Protein AF-A0A967I7D6-F1 (afdb_monomer_lite)

pLDDT: mean 92.58, std 4.47, range [67.94, 98.31]

Foldseek 3Di:
DADDPVNVVVVVVVVVVDDDDDDDDDDDPDDPPVVPPVVVVVVCVPPPDDDHQDADPPDDPVVSVVCSVCVDVVPVCLPPPDADPVRD

Sequence (88 aa):
TRMTRQDLVDLKAYLDTVAPIRQKVRDHDMRFPYNLRIMLGPWKWLFFKRGTFKSTPGKSAAWNRGAYIVTGPAHCGECHTARNFFGA

Secondary structure (DSSP, 8-state):
-B--HHHHHHHHHHHHTSPP---PPPP--PPTTTT-GGGHHHHHHHH----B--PPTTS-HHHHHHHHHHHTTT-THHHHS---TT--

Radius of gyration: 17.05 Å; chains: 1; bounding box: 45×27×38 Å

Structure (mmCIF, N/CA/C/O backbone):
data_AF-A0A967I7D6-F1
#
_entry.id   AF-A0A967I7D6-F1
#
loop_
_atom_site.group_PDB
_atom_site.id
_atom_site.type_symbol
_atom_site.label_atom_id
_atom_site.label_alt_id
_atom_site.label_comp_id
_atom_site.label_asym_id
_atom_site.label_entity_id
_atom_site.label_seq_id
_atom_site.pdbx_PDB_ins_code
_atom_site.Cartn_x
_atom_site.Cartn_y
_atom_site.Cartn_z
_atom_site.occupancy
_atom_site.B_iso_or_equiv
_atom_site.auth_seq_id
_atom_site.auth_comp_id
_atom_site.auth_asym_id
_atom_site.auth_atom_id
_atom_site.pdbx_PDB_model_num
ATOM 1 N N . THR A 1 1 ? -2.391 -3.672 5.473 1.00 67.94 1 THR A N 1
ATOM 2 C CA . THR A 1 1 ? -2.657 -2.895 4.243 1.00 67.94 1 THR A CA 1
ATOM 3 C C . THR A 1 1 ? -4.109 -3.028 3.793 1.00 67.94 1 THR A C 1
ATOM 5 O O . THR A 1 1 ? -4.376 -3.124 2.608 1.00 67.94 1 THR A O 1
ATOM 8 N N . ARG A 1 2 ? -5.052 -2.960 4.747 1.00 89.94 2 ARG A N 1
ATOM 9 C CA . ARG A 1 2 ? -6.501 -2.716 4.611 1.00 89.94 2 ARG A CA 1
ATOM 10 C C . ARG A 1 2 ? -7.342 -3.697 3.781 1.00 89.94 2 ARG A C 1
ATOM 12 O O . ARG A 1 2 ? -8.405 -4.056 4.272 1.00 89.94 2 ARG A O 1
ATOM 19 N N . MET A 1 3 ? -6.905 -4.146 2.610 1.00 92.81 3 MET A N 1
ATOM 20 C CA . MET A 1 3 ? -7.666 -5.070 1.763 1.00 92.81 3 MET A CA 1
ATOM 21 C C . MET A 1 3 ? -7.854 -6.432 2.423 1.00 92.81 3 MET A C 1
ATOM 23 O O . MET A 1 3 ? -6.957 -6.922 3.120 1.00 92.81 3 MET A O 1
ATOM 27 N N . THR A 1 4 ? -9.025 -7.036 2.218 1.00 92.56 4 THR A N 1
ATOM 28 C CA . THR A 1 4 ? -9.262 -8.419 2.632 1.00 92.56 4 THR A CA 1
ATOM 29 C C . THR A 1 4 ? -8.519 -9.376 1.701 1.00 92.56 4 THR A C 1
ATOM 31 O O . THR A 1 4 ? -8.086 -9.007 0.610 1.00 92.56 4 THR A O 1
ATOM 34 N N . ARG A 1 5 ? -8.353 -10.636 2.121 1.00 93.06 5 ARG A N 1
ATOM 35 C CA . ARG A 1 5 ? -7.751 -11.652 1.247 1.00 93.06 5 ARG A CA 1
ATOM 36 C C . ARG A 1 5 ? -8.593 -11.882 -0.010 1.00 93.06 5 ARG A C 1
ATOM 38 O O . ARG A 1 5 ? -8.010 -12.080 -1.068 1.00 93.06 5 ARG A O 1
ATOM 45 N N . GLN A 1 6 ? -9.919 -11.840 0.116 1.00 95.25 6 GLN A N 1
ATOM 46 C CA . GLN A 1 6 ? -10.823 -12.035 -1.014 1.00 95.25 6 GLN A CA 1
ATOM 47 C C . GLN A 1 6 ? -10.651 -10.920 -2.047 1.00 95.25 6 GLN A C 1
ATOM 49 O O . GLN A 1 6 ? -10.419 -11.225 -3.209 1.00 95.25 6 GLN A O 1
ATOM 54 N N . ASP A 1 7 ? -10.594 -9.657 -1.611 1.00 94.25 7 ASP A N 1
ATOM 55 C CA . ASP A 1 7 ? -10.370 -8.526 -2.525 1.00 94.25 7 ASP A CA 1
ATOM 56 C C . ASP A 1 7 ? -9.069 -8.675 -3.334 1.00 94.25 7 ASP A C 1
ATOM 58 O O . ASP A 1 7 ? -9.004 -8.279 -4.494 1.00 94.25 7 ASP A O 1
ATOM 62 N N . LEU A 1 8 ? -8.017 -9.245 -2.733 1.00 93.81 8 LEU A N 1
ATOM 63 C CA . LEU A 1 8 ? -6.749 -9.498 -3.427 1.00 93.81 8 LEU A CA 1
ATOM 64 C C . LEU A 1 8 ? -6.859 -10.629 -4.455 1.00 93.81 8 LEU A C 1
ATOM 66 O O . LEU A 1 8 ? -6.241 -10.544 -5.515 1.00 93.81 8 LEU A O 1
ATOM 70 N N . VAL A 1 9 ? -7.616 -11.684 -4.142 1.00 97.06 9 VAL A N 1
ATOM 71 C CA . VAL A 1 9 ? -7.874 -12.796 -5.069 1.00 97.06 9 VAL A CA 1
ATOM 72 C C . VAL A 1 9 ? -8.705 -12.307 -6.251 1.00 97.06 9 VAL A C 1
ATOM 74 O O . VAL A 1 9 ? -8.330 -12.565 -7.391 1.00 97.06 9 VAL A O 1
ATOM 77 N N . ASP A 1 10 ? -9.762 -11.540 -5.990 1.00 97.00 10 ASP A N 1
ATOM 78 C CA . ASP A 1 10 ? -10.642 -10.994 -7.025 1.00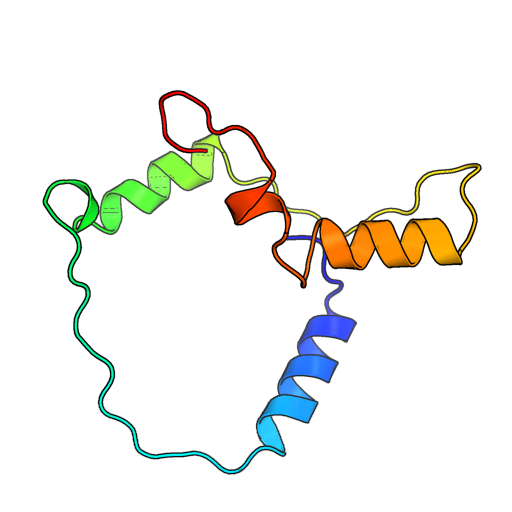 97.00 10 ASP A CA 1
ATOM 79 C C . ASP A 1 10 ? -9.893 -9.999 -7.920 1.00 97.00 10 ASP A C 1
ATOM 81 O O . ASP A 1 10 ? -9.987 -10.067 -9.145 1.00 97.00 10 ASP A O 1
ATOM 85 N N . LEU A 1 11 ? -9.072 -9.122 -7.325 1.00 94.69 11 LEU A N 1
ATOM 86 C CA . LEU A 1 11 ? -8.214 -8.211 -8.081 1.00 94.69 11 LEU A CA 1
ATOM 87 C C . LEU A 1 11 ? -7.230 -8.977 -8.970 1.00 94.69 11 LEU A C 1
ATOM 89 O O . LEU A 1 11 ? -7.048 -8.617 -10.129 1.00 94.69 11 LEU A O 1
ATOM 93 N N . LYS A 1 12 ? -6.597 -10.035 -8.450 1.00 96.00 12 LYS A N 1
ATOM 94 C CA . LYS A 1 12 ? -5.679 -10.863 -9.240 1.00 96.00 12 LYS A CA 1
ATOM 95 C C . LYS A 1 12 ? -6.405 -11.560 -10.389 1.00 96.00 12 LYS A C 1
ATOM 97 O O . LYS A 1 12 ? -5.903 -11.520 -11.506 1.00 96.00 12 LYS A O 1
ATOM 102 N N . ALA A 1 13 ? -7.574 -12.140 -10.125 1.00 98.06 13 ALA A N 1
ATOM 103 C CA . ALA A 1 13 ? -8.390 -12.784 -11.146 1.00 98.06 13 ALA A CA 1
ATOM 104 C C . ALA A 1 13 ? -8.772 -11.796 -12.256 1.00 98.06 13 ALA A C 1
ATOM 106 O O . ALA A 1 13 ? -8.643 -12.123 -13.429 1.00 98.06 13 ALA A O 1
ATOM 107 N N . TYR A 1 14 ? -9.161 -10.568 -11.898 1.00 97.00 14 TYR A N 1
ATOM 108 C CA . TYR A 1 14 ? -9.406 -9.507 -12.873 1.00 97.00 14 TYR A CA 1
ATOM 109 C C . TYR A 1 14 ? -8.145 -9.148 -13.671 1.00 97.00 14 TYR A C 1
ATOM 111 O O . TYR A 1 14 ? -8.199 -9.089 -14.897 1.00 97.00 14 TYR A O 1
ATOM 119 N N . LEU A 1 15 ? -7.000 -8.939 -13.011 1.00 96.19 15 LEU A N 1
ATOM 120 C CA . LEU A 1 15 ? -5.745 -8.594 -13.692 1.00 96.19 15 LEU A CA 1
ATOM 121 C C . LEU A 1 15 ? -5.287 -9.683 -14.670 1.00 96.19 15 LEU A C 1
ATOM 123 O O . LEU A 1 15 ? -4.715 -9.352 -15.702 1.00 96.19 15 LEU A O 1
ATOM 127 N N . ASP A 1 16 ? -5.588 -10.952 -14.393 1.00 96.94 16 ASP A N 1
ATOM 128 C CA . ASP A 1 16 ? -5.306 -12.067 -15.305 1.00 96.94 16 ASP A CA 1
ATOM 129 C C . ASP A 1 16 ? -6.156 -12.043 -16.584 1.00 96.94 16 ASP A C 1
ATOM 131 O O . ASP A 1 16 ? -5.787 -12.668 -17.576 1.00 96.94 16 ASP A O 1
ATOM 135 N N . THR A 1 17 ? -7.268 -11.298 -16.597 1.00 97.75 17 THR A N 1
ATOM 136 C CA . THR A 1 17 ? -8.065 -11.073 -17.816 1.00 97.75 17 THR A CA 1
ATOM 137 C C . THR A 1 17 ? -7.487 -9.980 -18.717 1.00 97.75 17 THR A C 1
ATOM 139 O O . THR A 1 17 ? -7.876 -9.868 -19.880 1.00 97.75 17 THR A O 1
ATOM 142 N N . VAL A 1 18 ? -6.559 -9.164 -18.205 1.00 96.50 18 VAL A N 1
ATOM 143 C CA . VAL A 1 18 ? -5.975 -8.042 -18.945 1.00 96.50 18 VAL A CA 1
ATOM 144 C C . VAL A 1 18 ? -4.843 -8.547 -19.839 1.00 96.50 18 VAL A C 1
ATOM 146 O O . VAL A 1 18 ? -3.921 -9.218 -19.378 1.00 96.50 18 VAL A O 1
ATOM 149 N N . ALA A 1 19 ? -4.883 -8.192 -21.127 1.00 96.00 19 ALA A N 1
ATOM 150 C CA . ALA A 1 19 ? -3.841 -8.578 -22.074 1.00 96.00 19 ALA A CA 1
ATOM 151 C C . ALA A 1 19 ? -2.472 -7.996 -21.657 1.00 96.00 19 ALA A C 1
ATOM 153 O O . ALA A 1 19 ? -2.362 -6.787 -21.422 1.00 96.00 19 ALA A O 1
ATOM 154 N N . PRO A 1 20 ? -1.411 -8.819 -21.579 1.00 92.75 20 PRO A N 1
ATOM 155 C CA . PRO A 1 20 ? -0.096 -8.341 -21.183 1.00 92.75 20 PRO A CA 1
ATOM 156 C C . PRO A 1 20 ? 0.517 -7.468 -22.280 1.00 92.75 20 PRO A C 1
ATOM 158 O O . PRO A 1 20 ? 0.470 -7.802 -23.464 1.00 92.75 20 PRO A O 1
ATOM 161 N N . ILE A 1 21 ? 1.170 -6.379 -21.877 1.00 93.31 21 ILE A N 1
ATOM 162 C CA . ILE A 1 21 ? 1.977 -5.545 -22.772 1.00 93.31 21 ILE A CA 1
ATOM 163 C C . ILE A 1 21 ? 3.463 -5.781 -22.511 1.00 93.31 21 ILE A C 1
ATOM 165 O O . ILE A 1 21 ? 3.905 -5.902 -21.366 1.00 93.31 21 ILE A O 1
ATOM 169 N N . ARG A 1 22 ? 4.266 -5.832 -23.577 1.00 90.75 22 ARG A N 1
ATOM 170 C CA . ARG A 1 22 ? 5.723 -5.935 -23.453 1.00 90.75 22 ARG A CA 1
ATOM 171 C C . ARG A 1 22 ? 6.318 -4.535 -23.344 1.00 90.75 22 ARG A C 1
ATOM 173 O O . ARG A 1 22 ? 6.467 -3.843 -24.344 1.00 90.75 22 ARG A O 1
ATOM 180 N N . GLN A 1 23 ? 6.691 -4.140 -22.132 1.00 90.69 23 GLN A N 1
ATOM 181 C CA . GLN A 1 23 ? 7.336 -2.859 -21.853 1.00 90.69 23 GLN A CA 1
ATOM 182 C C . GLN A 1 23 ? 8.642 -3.079 -21.088 1.00 90.69 23 GLN A C 1
ATOM 184 O O . GLN A 1 23 ? 8.702 -3.884 -20.158 1.00 90.69 23 GLN A O 1
ATOM 189 N N . LYS A 1 24 ? 9.704 -2.358 -21.467 1.00 90.12 24 LYS A N 1
ATOM 190 C CA . LYS A 1 24 ? 10.949 -2.349 -20.692 1.00 90.12 24 LYS A CA 1
ATOM 191 C C . LYS A 1 24 ? 10.708 -1.580 -19.391 1.00 90.12 24 LYS A C 1
ATOM 193 O O . LYS A 1 24 ? 10.410 -0.388 -19.429 1.00 90.12 24 LYS A O 1
ATOM 198 N N . VAL A 1 25 ? 10.842 -2.257 -18.253 1.00 87.56 25 VAL A N 1
ATOM 199 C CA . VAL A 1 25 ? 10.814 -1.612 -16.934 1.00 87.56 25 VAL A CA 1
ATOM 200 C C . VAL A 1 25 ? 12.101 -0.805 -16.775 1.00 87.56 25 VAL A C 1
ATOM 202 O O . VAL A 1 25 ? 13.189 -1.320 -17.032 1.00 87.56 25 VAL A O 1
ATOM 205 N N . ARG A 1 26 ? 11.979 0.475 -16.410 1.00 86.94 26 ARG A N 1
ATOM 206 C CA . ARG A 1 26 ? 13.138 1.332 -16.138 1.00 86.94 26 ARG A CA 1
ATOM 207 C C . ARG A 1 26 ? 13.794 0.900 -14.829 1.00 86.94 26 ARG A C 1
ATOM 209 O O . ARG A 1 26 ? 13.091 0.548 -13.883 1.00 86.94 26 ARG A O 1
ATOM 216 N N . ASP A 1 27 ? 15.118 0.974 -14.769 1.00 83.25 27 ASP A N 1
ATOM 217 C CA . ASP A 1 27 ? 15.841 0.742 -13.522 1.00 83.25 27 ASP A CA 1
ATOM 218 C C . ASP A 1 27 ? 15.448 1.772 -12.449 1.00 83.25 27 ASP A C 1
ATOM 220 O O . ASP A 1 27 ? 14.968 2.874 -12.743 1.00 83.25 27 ASP A O 1
ATOM 224 N N . HIS A 1 28 ? 15.639 1.396 -11.182 1.00 80.31 28 HIS A N 1
ATOM 225 C CA . HIS A 1 28 ? 15.365 2.278 -10.051 1.00 80.31 28 HIS A CA 1
ATOM 226 C C . HIS A 1 28 ? 16.342 3.460 -10.052 1.00 80.31 28 HIS A C 1
ATOM 228 O O . HIS A 1 28 ? 17.532 3.287 -9.810 1.00 80.31 28 HIS A O 1
ATOM 234 N N . ASP A 1 29 ? 15.820 4.669 -10.241 1.00 86.06 29 ASP A N 1
ATOM 235 C CA . ASP A 1 29 ? 16.598 5.916 -10.307 1.00 86.06 29 ASP A CA 1
ATOM 236 C C . ASP A 1 29 ? 16.698 6.607 -8.931 1.00 86.06 29 ASP A C 1
ATOM 238 O O . ASP A 1 29 ? 16.546 7.819 -8.782 1.00 86.06 29 ASP A O 1
ATOM 242 N N . MET A 1 30 ? 16.844 5.807 -7.872 1.00 88.25 30 MET A N 1
ATOM 243 C CA . MET A 1 30 ? 16.903 6.322 -6.504 1.00 88.25 30 MET A CA 1
ATOM 244 C C . MET A 1 30 ? 18.333 6.730 -6.159 1.00 88.25 30 MET A C 1
ATOM 246 O O . MET A 1 30 ? 19.281 5.979 -6.380 1.00 88.25 30 MET A O 1
ATOM 250 N N . ARG A 1 31 ? 18.498 7.917 -5.572 1.00 90.31 31 ARG A N 1
ATOM 251 C CA . ARG A 1 31 ? 19.807 8.398 -5.113 1.00 90.31 31 ARG A CA 1
ATOM 252 C C . ARG A 1 31 ? 20.193 7.710 -3.807 1.00 90.31 31 ARG A C 1
ATOM 254 O O . ARG A 1 31 ? 19.329 7.358 -3.005 1.00 90.31 31 ARG A O 1
ATOM 261 N N . PHE A 1 32 ? 21.492 7.557 -3.573 1.00 88.56 32 PHE A N 1
ATOM 262 C CA . PHE A 1 32 ? 21.999 7.116 -2.275 1.00 88.56 32 PHE A CA 1
ATOM 263 C C . PHE A 1 32 ? 21.520 8.058 -1.148 1.00 88.56 32 PHE A C 1
ATOM 265 O O . PHE A 1 32 ? 21.526 9.275 -1.356 1.00 88.56 32 PHE A O 1
ATOM 272 N N . PRO A 1 33 ? 21.112 7.532 0.027 1.00 87.81 33 PRO A N 1
ATOM 273 C CA . PRO A 1 33 ? 21.112 6.114 0.427 1.00 87.81 33 PRO A CA 1
ATOM 274 C C . PRO A 1 33 ? 19.825 5.333 0.091 1.00 87.81 33 PRO A C 1
ATOM 276 O O . PRO A 1 33 ? 19.720 4.152 0.415 1.00 87.81 33 PRO A O 1
ATOM 279 N N . TYR A 1 34 ? 18.840 5.951 -0.565 1.00 86.31 34 TYR A N 1
ATOM 280 C CA . TYR A 1 34 ? 17.520 5.357 -0.827 1.00 86.31 34 TYR A CA 1
ATOM 281 C C . TYR A 1 34 ? 17.536 4.194 -1.834 1.00 86.31 34 TYR A C 1
ATOM 283 O O . TYR A 1 34 ? 16.591 3.409 -1.890 1.00 86.31 34 TYR A O 1
ATOM 291 N N . ASN A 1 35 ? 18.616 4.034 -2.605 1.00 89.06 35 ASN A N 1
ATOM 292 C CA . ASN A 1 35 ? 18.827 2.863 -3.461 1.00 89.06 35 ASN A CA 1
ATOM 293 C C . ASN A 1 35 ? 19.138 1.573 -2.679 1.00 89.06 35 ASN A C 1
ATOM 295 O O . ASN A 1 35 ? 19.011 0.476 -3.228 1.00 89.06 35 ASN A O 1
ATOM 299 N N . LEU A 1 36 ? 19.523 1.667 -1.402 1.00 91.25 36 LEU A N 1
ATOM 300 C CA . LEU A 1 36 ? 19.846 0.510 -0.569 1.00 91.25 36 LEU A CA 1
ATOM 301 C C . LEU A 1 36 ? 18.576 -0.165 -0.045 1.00 91.25 36 LEU A C 1
ATOM 303 O O . LEU A 1 36 ? 18.104 0.103 1.060 1.00 91.25 36 LEU A O 1
ATOM 307 N N . ARG A 1 37 ? 18.047 -1.122 -0.816 1.00 90.44 37 ARG A N 1
ATOM 308 C CA . ARG A 1 37 ? 16.818 -1.867 -0.475 1.00 90.44 37 ARG A CA 1
ATOM 309 C C . ARG A 1 37 ? 16.853 -2.526 0.911 1.00 90.44 37 ARG A C 1
ATOM 311 O O . ARG A 1 37 ? 15.800 -2.692 1.523 1.00 90.44 37 ARG A O 1
ATOM 318 N N . ILE A 1 38 ? 18.037 -2.868 1.423 1.00 93.62 38 ILE A N 1
ATOM 319 C CA . ILE A 1 38 ? 18.225 -3.445 2.765 1.00 93.62 38 ILE A CA 1
ATOM 320 C C . ILE A 1 38 ? 17.694 -2.535 3.886 1.00 93.62 38 ILE A C 1
ATOM 322 O O . ILE A 1 38 ? 17.210 -3.034 4.900 1.00 93.62 38 ILE A O 1
ATOM 326 N N . MET A 1 39 ? 17.685 -1.214 3.677 1.00 91.50 39 MET A N 1
ATOM 327 C CA . MET A 1 39 ? 17.179 -0.238 4.647 1.00 91.50 39 MET A CA 1
ATOM 328 C C . MET A 1 39 ? 15.653 -0.306 4.817 1.00 91.50 39 MET A C 1
ATOM 330 O O . MET A 1 39 ? 15.126 0.092 5.855 1.00 91.50 39 MET A O 1
ATOM 334 N N . LEU A 1 40 ? 14.925 -0.879 3.848 1.00 91.75 40 LEU A N 1
ATOM 335 C CA . LEU A 1 40 ? 13.473 -1.053 3.954 1.00 91.75 40 LEU A CA 1
ATOM 336 C C . LEU A 1 40 ? 13.068 -2.055 5.041 1.00 91.75 40 LEU A C 1
ATOM 338 O O . LEU A 1 40 ? 11.935 -1.995 5.513 1.00 91.75 40 LEU A O 1
ATOM 342 N N . GLY A 1 41 ? 13.939 -2.997 5.416 1.00 94.62 41 GLY A N 1
ATOM 343 C CA . GLY A 1 41 ? 13.648 -3.981 6.464 1.00 94.62 41 GLY A CA 1
ATOM 344 C C . GLY A 1 41 ? 13.412 -3.310 7.823 1.00 94.62 41 GLY A C 1
ATOM 345 O O . GLY A 1 41 ? 12.286 -3.364 8.325 1.00 94.62 41 GLY A O 1
ATOM 346 N N . PRO A 1 42 ? 14.425 -2.621 8.383 1.00 94.81 42 PRO A N 1
ATOM 347 C CA . PRO A 1 42 ? 14.289 -1.859 9.625 1.00 94.81 42 PRO A CA 1
ATOM 348 C C . PRO A 1 42 ? 13.167 -0.814 9.576 1.00 94.81 42 PRO A C 1
ATOM 350 O O . PRO A 1 42 ? 12.393 -0.694 10.522 1.00 94.81 42 PRO A O 1
ATOM 353 N N . TRP A 1 43 ? 13.014 -0.109 8.450 1.00 94.31 43 TRP A N 1
ATOM 354 C CA . TRP A 1 43 ? 11.948 0.883 8.289 1.00 94.31 43 TRP A CA 1
ATOM 355 C C . TRP A 1 43 ? 10.548 0.257 8.391 1.00 94.31 43 TRP A C 1
ATOM 357 O O . TRP A 1 43 ? 9.693 0.757 9.121 1.00 94.31 43 TRP A O 1
ATOM 367 N N . LYS A 1 44 ? 10.308 -0.889 7.734 1.00 94.44 44 LYS A N 1
ATOM 368 C CA . LYS A 1 44 ? 9.039 -1.621 7.884 1.00 94.44 44 LYS A CA 1
ATOM 369 C C . LYS A 1 44 ? 8.850 -2.116 9.311 1.00 94.44 44 LYS A C 1
ATOM 371 O O . LYS A 1 44 ? 7.736 -2.052 9.808 1.00 94.44 44 LYS A O 1
ATOM 376 N N . TRP A 1 45 ? 9.902 -2.597 9.966 1.00 95.31 45 TRP A N 1
ATOM 377 C CA . TRP A 1 45 ? 9.797 -3.057 11.350 1.00 95.31 45 TRP A CA 1
ATOM 378 C C . TRP A 1 45 ? 9.296 -1.947 12.290 1.00 95.31 45 TRP A C 1
ATOM 380 O O . TRP A 1 45 ? 8.451 -2.213 13.140 1.00 95.31 45 TRP A O 1
ATOM 390 N N . LEU A 1 46 ? 9.730 -0.700 12.074 1.00 95.12 46 LEU A N 1
ATOM 391 C CA . LEU A 1 46 ? 9.284 0.461 12.850 1.00 95.12 46 LEU A CA 1
ATOM 392 C C . LEU A 1 46 ? 7.880 0.962 12.466 1.00 95.12 46 LEU A C 1
ATOM 394 O O . LEU A 1 46 ? 7.085 1.296 13.344 1.00 95.12 46 LEU A O 1
ATOM 398 N N . PHE A 1 47 ? 7.570 1.051 11.167 1.00 93.25 47 PHE A N 1
ATOM 399 C CA . PHE A 1 47 ? 6.412 1.825 10.689 1.00 93.25 47 PHE A CA 1
ATOM 400 C C . PHE A 1 47 ? 5.286 0.996 10.054 1.00 93.25 47 PHE A C 1
ATOM 402 O O . PHE A 1 47 ? 4.156 1.476 9.928 1.00 93.25 47 PHE A O 1
ATOM 409 N N . PHE A 1 48 ? 5.532 -0.257 9.664 1.00 92.69 48 PHE A N 1
ATOM 410 C CA . PHE A 1 48 ? 4.521 -1.079 9.002 1.00 92.69 48 PHE A CA 1
ATOM 411 C C . PHE A 1 48 ? 3.536 -1.694 10.002 1.00 92.69 48 PHE A C 1
ATOM 413 O O . PHE A 1 48 ? 3.898 -2.507 10.850 1.00 92.69 48 PHE A O 1
ATOM 420 N N . LYS A 1 49 ? 2.244 -1.393 9.831 1.00 90.00 49 LYS A N 1
ATOM 421 C CA . LYS A 1 49 ? 1.156 -2.002 10.612 1.00 90.00 49 LYS A CA 1
ATOM 422 C C . LYS A 1 49 ? 0.344 -2.973 9.755 1.00 90.00 49 LYS A C 1
ATOM 424 O O . LYS A 1 49 ? -0.384 -2.581 8.835 1.00 90.00 49 LYS A O 1
ATOM 429 N N . ARG A 1 50 ? 0.443 -4.270 10.065 1.00 89.69 50 ARG A N 1
ATOM 430 C CA . ARG A 1 50 ? -0.370 -5.315 9.424 1.00 89.69 50 ARG A CA 1
ATOM 431 C C . ARG A 1 50 ? -1.819 -5.232 9.916 1.00 89.69 50 ARG A C 1
ATOM 433 O O . ARG A 1 50 ? -2.071 -5.002 11.091 1.00 89.69 50 ARG A O 1
ATOM 440 N N . GLY A 1 51 ? -2.772 -5.449 9.012 1.00 89.88 51 GLY A N 1
ATOM 441 C CA . GLY A 1 51 ? -4.198 -5.465 9.341 1.00 89.88 51 GLY A CA 1
ATOM 442 C C . GLY A 1 51 ? -5.094 -5.197 8.134 1.00 89.88 51 GLY A C 1
ATOM 443 O O . GLY A 1 51 ? -4.659 -4.564 7.158 1.00 89.88 51 GLY A O 1
ATOM 444 N N . THR A 1 52 ? -6.327 -5.692 8.227 1.00 91.44 52 THR A N 1
ATOM 445 C CA . THR A 1 52 ? -7.445 -5.412 7.319 1.00 91.44 52 THR A CA 1
ATOM 446 C C . THR A 1 52 ? -8.250 -4.213 7.820 1.00 91.44 52 THR A C 1
ATOM 448 O O . THR A 1 52 ? -8.113 -3.779 8.967 1.00 91.44 52 THR A O 1
ATOM 451 N N . PHE A 1 53 ? -9.053 -3.624 6.941 1.00 94.06 53 PHE A N 1
ATOM 452 C CA . PHE A 1 53 ? -9.979 -2.568 7.313 1.00 94.06 53 PHE A CA 1
ATOM 453 C C . PHE A 1 53 ? -11.055 -3.121 8.253 1.00 94.06 53 PHE A C 1
ATOM 455 O O . PHE A 1 53 ? -11.539 -4.238 8.074 1.00 94.06 53 PHE A O 1
ATOM 462 N N . LYS A 1 54 ? -11.409 -2.331 9.267 1.00 94.12 54 LYS A N 1
ATOM 463 C CA . LYS A 1 54 ? -12.512 -2.607 10.184 1.00 94.12 5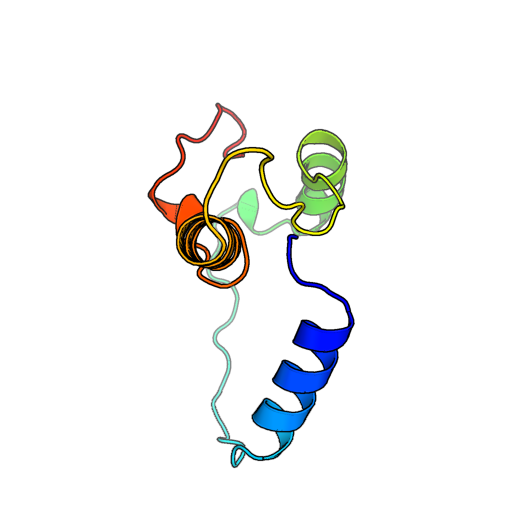4 LYS A CA 1
ATOM 464 C C . LYS A 1 54 ? -13.477 -1.440 10.090 1.00 94.12 54 LYS A C 1
ATOM 466 O O . LYS A 1 54 ? -13.038 -0.295 10.185 1.00 94.12 54 LYS A O 1
ATOM 471 N N . SER A 1 55 ? -14.757 -1.739 9.909 1.00 94.88 55 SER A N 1
ATOM 472 C CA . SER A 1 55 ? -15.800 -0.720 9.873 1.00 94.88 55 SER A CA 1
ATOM 473 C C . SER A 1 55 ? -15.834 0.059 11.183 1.00 94.88 55 SER A C 1
ATOM 475 O O . SER A 1 55 ? -15.751 -0.520 12.266 1.00 94.88 55 SER A O 1
ATOM 477 N N . THR A 1 56 ? -15.982 1.373 11.074 1.00 96.50 56 THR A N 1
ATOM 478 C CA . THR A 1 56 ? -16.172 2.265 12.211 1.00 96.50 56 THR A CA 1
ATOM 479 C C . THR A 1 56 ? -17.618 2.141 12.700 1.00 96.50 56 THR A C 1
ATOM 481 O O . THR A 1 56 ? -18.541 2.399 11.914 1.00 96.50 56 THR A O 1
ATOM 484 N N . PRO A 1 57 ? -17.847 1.763 13.974 1.00 96.75 57 PRO A N 1
ATOM 485 C CA . PRO A 1 57 ? -19.188 1.712 14.549 1.00 96.75 57 PRO A CA 1
ATOM 486 C C . PRO A 1 57 ? -19.893 3.071 14.465 1.00 96.75 57 PRO A C 1
ATOM 488 O O . PRO A 1 57 ? -19.257 4.119 14.569 1.00 96.75 57 PRO A O 1
ATOM 491 N N . GLY A 1 58 ? -21.208 3.061 14.246 1.00 97.25 58 GLY A N 1
ATOM 492 C CA . GLY A 1 58 ? -22.009 4.287 14.133 1.00 97.25 58 GLY A CA 1
ATOM 493 C C . GLY A 1 58 ? -21.837 5.065 12.819 1.00 97.25 58 GLY A C 1
ATOM 494 O O . GLY A 1 58 ? -22.438 6.124 12.657 1.00 97.25 58 GLY A O 1
ATOM 495 N N . LYS A 1 59 ? -21.044 4.566 11.861 1.00 98.12 59 LYS A N 1
ATOM 496 C CA . LYS A 1 59 ? -20.961 5.119 10.499 1.00 98.12 59 LYS A CA 1
ATOM 497 C C . LYS A 1 59 ? -21.769 4.280 9.515 1.00 98.12 59 LYS A C 1
ATOM 499 O O . LYS A 1 59 ? -21.862 3.062 9.651 1.00 98.12 59 LYS A O 1
ATOM 504 N N . SER A 1 60 ? -22.331 4.938 8.501 1.00 98.31 60 SER A N 1
ATOM 505 C CA . SER A 1 60 ? -23.103 4.265 7.453 1.00 98.31 60 SER A CA 1
ATOM 506 C C . SER A 1 60 ? -22.234 3.306 6.631 1.00 98.31 60 SER A C 1
ATOM 508 O O . SER A 1 60 ? -21.004 3.420 6.588 1.00 98.31 60 SER A O 1
ATOM 510 N N . ALA A 1 61 ? -22.878 2.372 5.930 1.00 97.75 61 ALA A N 1
ATOM 511 C CA . ALA A 1 61 ? -22.189 1.450 5.029 1.00 97.75 61 ALA A CA 1
ATOM 512 C C . ALA A 1 61 ? -21.417 2.193 3.922 1.00 97.75 61 ALA A C 1
ATOM 514 O O . ALA A 1 61 ? -20.265 1.862 3.644 1.00 97.75 61 ALA A O 1
ATOM 515 N N . ALA A 1 62 ? -22.013 3.243 3.347 1.00 98.12 62 ALA A N 1
ATOM 5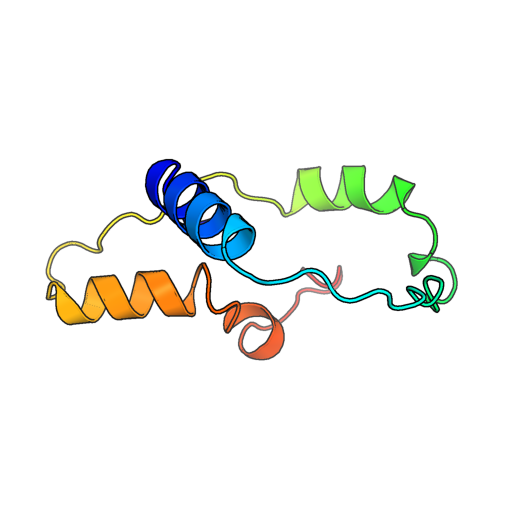16 C CA . ALA A 1 62 ? -21.373 4.067 2.322 1.00 98.12 62 ALA A CA 1
ATOM 517 C C . ALA A 1 62 ? -20.117 4.775 2.852 1.00 98.12 62 ALA A C 1
ATOM 519 O O . ALA A 1 62 ? -19.075 4.757 2.196 1.00 98.12 62 ALA A O 1
ATOM 520 N N . TRP A 1 63 ? -20.182 5.329 4.067 1.00 98.25 63 TRP A N 1
ATOM 521 C CA . TRP A 1 63 ? -19.024 5.966 4.693 1.00 98.25 63 TRP A CA 1
ATOM 522 C C . TRP A 1 63 ? -17.895 4.956 4.930 1.00 98.25 63 TRP A C 1
ATOM 524 O O . TRP A 1 63 ? -16.749 5.216 4.571 1.00 98.25 63 TRP A O 1
ATOM 534 N N . ASN A 1 64 ? -18.219 3.776 5.472 1.00 97.69 64 ASN A N 1
ATOM 535 C CA . ASN A 1 64 ? -17.234 2.721 5.723 1.00 97.69 64 ASN A CA 1
ATOM 536 C C . ASN A 1 64 ? -16.593 2.205 4.428 1.00 97.69 64 ASN A C 1
ATOM 538 O O . ASN A 1 64 ? -15.385 1.978 4.396 1.00 97.69 64 ASN A O 1
ATOM 542 N N . ARG A 1 65 ? -17.366 2.095 3.341 1.00 95.81 65 ARG A N 1
ATOM 543 C CA . ARG A 1 65 ? -16.833 1.768 2.012 1.00 95.81 65 ARG A CA 1
ATOM 544 C C . ARG A 1 65 ? -15.863 2.839 1.510 1.00 95.81 65 ARG A C 1
ATOM 546 O O . ARG A 1 65 ? -14.780 2.498 1.045 1.00 95.81 65 ARG A O 1
ATOM 553 N N . GLY A 1 66 ? -16.219 4.118 1.623 1.00 96.19 66 GLY A N 1
ATOM 554 C CA . GLY A 1 66 ? -15.336 5.223 1.238 1.00 96.19 66 GLY A CA 1
ATOM 555 C C . GLY A 1 66 ? -14.037 5.229 2.048 1.00 96.19 66 GLY A C 1
ATOM 556 O O . GLY A 1 66 ? -12.950 5.282 1.477 1.00 96.19 66 GLY A O 1
ATOM 557 N N . ALA A 1 67 ? -14.139 5.077 3.370 1.00 95.69 67 ALA A N 1
ATOM 558 C CA . ALA A 1 67 ? -12.985 4.992 4.258 1.00 95.69 67 ALA A CA 1
ATOM 559 C C . ALA A 1 67 ? -12.076 3.803 3.915 1.00 95.69 67 ALA A C 1
ATOM 561 O O . ALA A 1 67 ? -10.852 3.954 3.902 1.00 95.69 67 ALA A O 1
ATOM 562 N N . TYR A 1 68 ? -12.657 2.643 3.592 1.00 95.62 68 TYR A N 1
ATOM 563 C CA . TYR A 1 68 ? -11.905 1.485 3.122 1.00 95.62 68 TYR A CA 1
ATOM 564 C C . TYR A 1 68 ? -11.090 1.818 1.872 1.00 95.62 68 TYR A C 1
ATOM 566 O O . TYR A 1 68 ? -9.878 1.624 1.892 1.00 95.62 68 TYR A O 1
ATOM 574 N N . ILE A 1 69 ? -11.735 2.367 0.837 1.00 94.88 69 ILE A N 1
ATOM 575 C CA . ILE A 1 69 ? -11.103 2.696 -0.446 1.00 94.88 69 ILE A CA 1
ATOM 576 C C . ILE A 1 69 ? -9.976 3.716 -0.253 1.00 94.88 69 ILE A C 1
ATOM 578 O O . ILE A 1 69 ? -8.836 3.447 -0.626 1.00 94.88 69 ILE A O 1
ATOM 582 N N . VAL A 1 70 ? -10.274 4.848 0.391 1.00 94.56 70 VAL A N 1
ATOM 583 C CA . VAL A 1 70 ? -9.349 5.983 0.560 1.00 94.56 70 VAL A CA 1
ATOM 584 C C . VAL A 1 70 ? -8.121 5.608 1.392 1.00 94.56 70 VAL A C 1
ATOM 586 O O . VAL A 1 70 ? -7.000 5.987 1.059 1.00 94.56 70 VAL A O 1
ATOM 589 N N . THR A 1 71 ? -8.312 4.853 2.476 1.00 91.19 71 THR A N 1
ATOM 590 C CA . THR A 1 71 ? -7.218 4.506 3.404 1.00 91.19 71 THR A CA 1
ATOM 591 C C . THR A 1 71 ? -6.513 3.193 3.061 1.00 91.19 71 THR A C 1
ATOM 593 O O . THR A 1 71 ? -5.560 2.810 3.746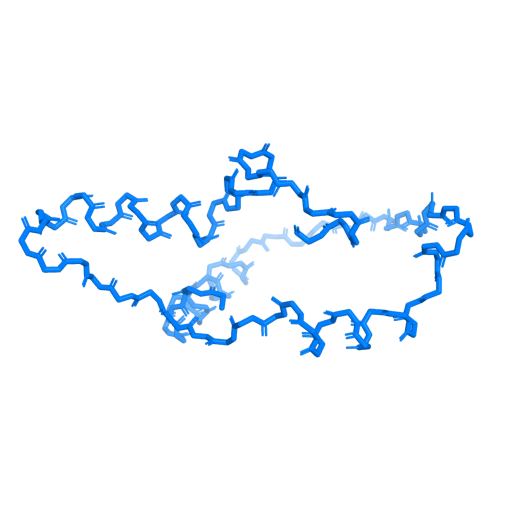 1.00 91.19 71 THR A O 1
ATOM 596 N N . GLY A 1 72 ? -6.997 2.487 2.038 1.00 92.25 72 GLY A N 1
ATOM 597 C CA . GLY A 1 72 ? -6.494 1.199 1.582 1.00 92.25 72 GLY A CA 1
ATOM 598 C C . GLY A 1 72 ? -6.117 1.230 0.100 1.00 92.25 72 GLY A C 1
ATOM 599 O O . GLY A 1 72 ? -5.074 1.789 -0.230 1.00 92.25 72 GLY A O 1
ATOM 600 N N . PRO A 1 73 ? -6.920 0.614 -0.786 1.00 93.44 73 PRO A N 1
ATOM 601 C CA . PRO A 1 73 ? -6.542 0.342 -2.172 1.00 93.44 73 PRO A CA 1
ATOM 602 C C . PRO A 1 73 ? -6.330 1.586 -3.041 1.00 93.44 73 PRO A C 1
ATOM 604 O O . PRO A 1 73 ? -5.601 1.503 -4.021 1.00 93.44 73 PRO A O 1
ATOM 607 N N . ALA A 1 74 ? -6.936 2.734 -2.720 1.00 92.69 74 ALA A N 1
ATOM 608 C CA . ALA A 1 74 ? -6.760 3.947 -3.520 1.00 92.69 74 ALA A CA 1
ATOM 609 C C . ALA A 1 74 ? -5.485 4.732 -3.173 1.00 92.69 74 ALA A C 1
ATOM 611 O O . ALA A 1 74 ? -5.189 5.718 -3.840 1.00 92.69 74 ALA A O 1
ATOM 612 N N . HIS A 1 75 ? -4.738 4.325 -2.136 1.00 90.62 75 HIS A N 1
ATOM 613 C CA . HIS A 1 75 ? -3.461 4.936 -1.751 1.00 90.62 75 HIS A CA 1
ATOM 614 C C . HIS A 1 75 ? -3.507 6.463 -1.543 1.00 90.62 75 HIS A C 1
ATOM 616 O O . HIS A 1 75 ? -2.478 7.132 -1.598 1.00 90.62 75 HIS A O 1
ATOM 622 N N . CYS A 1 76 ? -4.674 7.039 -1.232 1.00 93.19 76 CYS A N 1
ATOM 623 C CA . CYS A 1 76 ? -4.823 8.491 -1.079 1.00 93.19 76 CYS A CA 1
ATOM 624 C C . CYS A 1 76 ? -3.917 9.050 0.031 1.00 93.19 76 CYS A C 1
ATOM 626 O O . CYS A 1 76 ? -3.439 10.182 -0.047 1.00 93.19 76 CYS A O 1
ATOM 628 N N . GLY A 1 77 ? -3.648 8.233 1.055 1.00 89.81 77 GLY A N 1
ATOM 629 C CA . GLY A 1 77 ? -2.746 8.574 2.151 1.00 89.81 77 GLY A CA 1
ATOM 630 C C . GLY A 1 77 ? -1.291 8.790 1.732 1.00 89.81 77 GLY A C 1
ATOM 631 O O . GLY A 1 77 ? -0.571 9.453 2.467 1.00 89.81 77 GLY A O 1
ATOM 632 N N . GLU A 1 78 ? -0.861 8.314 0.559 1.00 89.19 78 GLU A N 1
ATOM 633 C CA . GLU A 1 78 ? 0.528 8.486 0.113 1.00 89.19 78 GLU A CA 1
ATOM 634 C C . GLU A 1 78 ? 0.890 9.959 -0.127 1.00 89.19 78 GLU A C 1
ATOM 636 O O . GLU A 1 78 ? 2.033 10.349 0.127 1.00 89.19 78 GLU A O 1
ATOM 641 N N . CYS A 1 79 ? -0.091 10.766 -0.552 1.00 93.38 79 CYS A N 1
ATOM 642 C CA . CYS A 1 79 ? 0.043 12.210 -0.769 1.00 93.38 79 CYS A CA 1
ATOM 643 C C . CYS A 1 79 ? -0.668 13.055 0.302 1.00 93.38 79 CYS A C 1
ATOM 645 O O . CYS A 1 79 ? -0.219 14.156 0.602 1.00 93.38 79 CYS A O 1
ATOM 647 N N . HIS A 1 80 ? -1.767 12.563 0.888 1.00 94.69 80 HIS A N 1
ATOM 648 C CA . HIS A 1 80 ? -2.601 13.331 1.827 1.00 94.69 80 HIS A CA 1
ATOM 649 C C . HIS A 1 80 ? -2.355 13.011 3.311 1.00 94.69 80 HIS A C 1
ATOM 651 O O . HIS A 1 80 ? -3.168 13.370 4.160 1.00 94.69 80 HIS A O 1
ATOM 657 N N . THR A 1 81 ? -1.254 12.334 3.648 1.00 90.56 81 THR A N 1
ATOM 658 C CA . THR A 1 81 ? -0.834 12.112 5.042 1.00 90.56 81 THR A CA 1
ATOM 659 C C . THR A 1 81 ? 0.516 12.774 5.276 1.00 90.56 81 THR A C 1
ATOM 661 O O . THR A 1 81 ? 1.444 12.597 4.488 1.00 90.56 81 THR A O 1
ATOM 664 N N . ALA A 1 82 ? 0.628 13.544 6.360 1.00 93.31 82 ALA A N 1
ATOM 665 C CA . ALA A 1 82 ? 1.899 14.132 6.760 1.00 93.31 82 ALA A CA 1
ATOM 666 C C . ALA A 1 82 ? 2.912 13.023 7.072 1.00 93.31 82 ALA A C 1
ATOM 668 O O . ALA A 1 82 ? 2.580 12.056 7.758 1.00 93.31 82 ALA A O 1
ATOM 669 N N . ARG A 1 83 ? 4.142 13.185 6.581 1.00 92.00 83 ARG A N 1
ATOM 670 C CA . ARG A 1 83 ? 5.240 12.254 6.841 1.00 92.00 83 ARG A CA 1
ATOM 671 C C . ARG A 1 83 ? 6.018 12.686 8.073 1.00 92.00 83 ARG A C 1
ATOM 673 O O . ARG A 1 83 ? 6.239 13.879 8.282 1.00 92.00 83 ARG A O 1
ATOM 680 N N . ASN A 1 84 ? 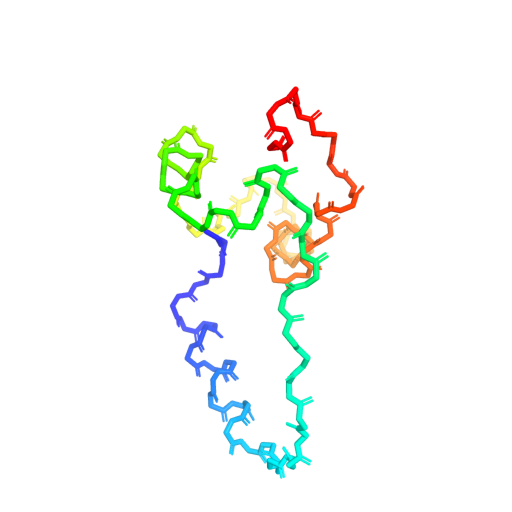6.457 11.726 8.877 1.00 92.25 84 ASN A N 1
ATOM 681 C CA . ASN A 1 84 ? 7.403 12.005 9.952 1.00 92.25 84 ASN A CA 1
ATOM 682 C 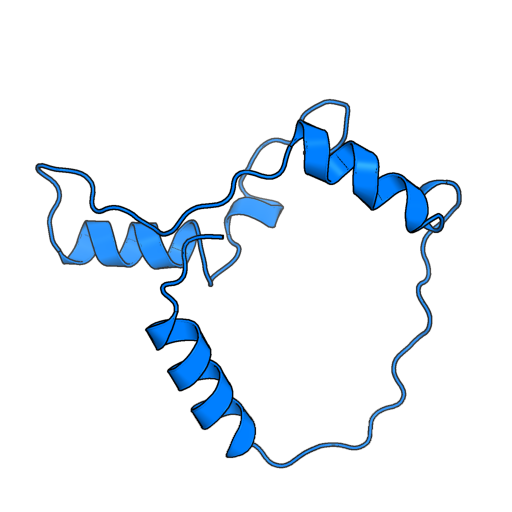C . ASN A 1 84 ? 8.829 12.227 9.404 1.00 92.25 84 ASN A C 1
ATOM 684 O O . ASN A 1 84 ? 9.080 12.101 8.206 1.00 92.25 84 ASN A O 1
ATOM 688 N N . PHE A 1 85 ? 9.787 12.534 10.285 1.00 92.38 85 PHE A N 1
ATOM 689 C CA . PHE A 1 85 ? 11.188 12.776 9.906 1.00 92.38 85 PHE A CA 1
ATOM 690 C C . PHE A 1 85 ? 11.842 11.606 9.141 1.00 92.38 85 PHE A C 1
ATOM 692 O O . PHE A 1 85 ? 12.725 11.821 8.317 1.00 92.38 85 PHE A O 1
ATOM 699 N N . PHE A 1 86 ? 11.382 10.372 9.364 1.00 89.06 86 PHE A N 1
ATOM 700 C CA . PHE A 1 86 ? 11.847 9.166 8.669 1.00 89.06 86 PHE A CA 1
ATOM 701 C C . PHE A 1 86 ? 11.075 8.877 7.370 1.00 89.06 86 PHE A C 1
ATOM 703 O O . PHE A 1 86 ? 11.209 7.792 6.798 1.00 89.06 86 PHE A O 1
ATOM 710 N N . GLY A 1 87 ? 10.238 9.814 6.919 1.00 86.62 87 GLY A N 1
ATOM 711 C CA . GLY A 1 87 ? 9.440 9.686 5.703 1.00 86.62 87 GLY A CA 1
ATOM 712 C C . GLY A 1 87 ? 8.275 8.698 5.806 1.00 86.62 87 GLY A C 1
ATOM 713 O O . GLY A 1 87 ? 7.738 8.314 4.769 1.00 86.62 87 GLY A O 1
ATOM 714 N N . ALA A 1 88 ? 7.899 8.259 7.014 1.00 86.50 88 ALA A N 1
ATOM 715 C CA . ALA A 1 88 ? 6.740 7.386 7.223 1.00 86.50 88 ALA A CA 1
ATOM 716 C C . ALA A 1 88 ? 5.442 8.180 7.320 1.00 86.50 88 ALA A C 1
ATOM 718 O O . ALA A 1 88 ? 5.438 9.205 8.040 1.00 86.50 88 ALA A O 1
#